Protein AF-A0A6L7S3Q0-F1 (afdb_monomer)

Mean predicted aligned error: 7.42 Å

Sequence (71 aa):
MHAASLDRSPRLQRVHALLSDGVERSTLEIIAKAKVCAVNSC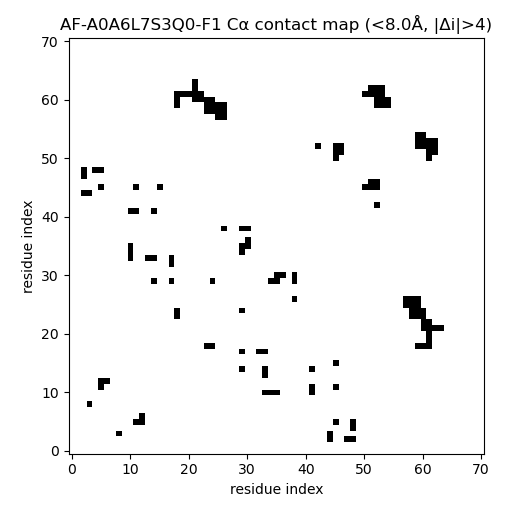ISELRVNGFRIACCGVALKIDPLRGVIRV

Radius of gyration: 11.54 Å; Cα contacts (8 Å, |Δi|>4): 77; chains: 1; bounding box: 26×23×31 Å

Foldseek 3Di:
DPQDACVRDLLLVLLCVVQVVQDKDFPVRSCVRSVDPPVVSSQVSCVVNVWDWDDDPRIIHGDPPDPDDDD

Structure (mmCIF, N/CA/C/O backbone):
data_AF-A0A6L7S3Q0-F1
#
_entry.id   AF-A0A6L7S3Q0-F1
#
loop_
_atom_site.group_PDB
_atom_site.id
_atom_site.type_symbol
_atom_site.label_atom_id
_atom_site.label_alt_id
_atom_site.label_comp_id
_atom_site.label_asym_id
_atom_site.label_entity_id
_atom_site.label_seq_id
_atom_site.pdbx_PDB_ins_code
_atom_site.Cartn_x
_atom_site.Cartn_y
_atom_site.Cartn_z
_atom_site.occupancy
_atom_site.B_iso_or_equiv
_atom_site.auth_seq_id
_atom_site.auth_comp_id
_atom_site.auth_asym_id
_atom_site.auth_atom_id
_atom_site.pdbx_PDB_model_num
ATOM 1 N N . MET A 1 1 ? 4.914 6.199 -21.697 1.00 49.94 1 MET A N 1
ATOM 2 C CA . MET A 1 1 ? 5.148 5.886 -20.268 1.00 49.94 1 MET A CA 1
ATOM 3 C C . MET A 1 1 ? 5.654 4.447 -20.200 1.00 49.94 1 MET A C 1
ATOM 5 O O . MET A 1 1 ? 4.937 3.572 -20.662 1.00 49.94 1 MET A O 1
ATOM 9 N N . HIS A 1 2 ? 6.889 4.200 -19.744 1.00 54.47 2 HIS A N 1
ATOM 10 C CA . HIS A 1 2 ? 7.428 2.840 -19.563 1.00 54.47 2 HIS A CA 1
ATOM 11 C C . HIS A 1 2 ? 6.845 2.262 -18.268 1.00 54.47 2 HIS A C 1
ATOM 13 O O . HIS A 1 2 ? 7.463 2.364 -17.213 1.00 54.47 2 HIS A O 1
ATOM 19 N N . ALA A 1 3 ? 5.608 1.770 -18.316 1.00 58.94 3 ALA A N 1
ATOM 20 C CA . ALA A 1 3 ? 5.000 1.159 -17.142 1.00 58.94 3 ALA A CA 1
ATOM 21 C C . ALA A 1 3 ? 5.676 -0.186 -16.869 1.00 58.94 3 ALA A C 1
ATOM 23 O O . ALA A 1 3 ? 5.740 -1.039 -17.756 1.00 58.94 3 ALA A O 1
ATOM 24 N N . ALA A 1 4 ? 6.189 -0.377 -15.653 1.00 63.41 4 ALA A N 1
ATOM 25 C CA . ALA A 1 4 ? 6.651 -1.689 -15.246 1.00 63.41 4 ALA A CA 1
ATOM 26 C C . ALA A 1 4 ? 5.427 -2.602 -15.115 1.00 63.41 4 ALA A C 1
ATOM 28 O O . ALA A 1 4 ? 4.409 -2.225 -14.523 1.00 63.41 4 ALA A O 1
ATOM 29 N N . SER A 1 5 ? 5.513 -3.805 -15.683 1.00 72.75 5 SER A N 1
ATOM 30 C CA . SER A 1 5 ? 4.484 -4.820 -15.482 1.00 72.75 5 SER A CA 1
ATOM 31 C C . SER A 1 5 ? 4.341 -5.081 -13.986 1.00 72.75 5 SER A C 1
ATOM 33 O O . SER A 1 5 ? 5.351 -5.208 -13.288 1.00 72.75 5 SER A O 1
ATOM 35 N N . LEU A 1 6 ? 3.103 -5.187 -13.499 1.00 74.50 6 LEU A N 1
ATOM 36 C CA . LEU A 1 6 ? 2.825 -5.512 -12.097 1.00 74.50 6 LEU A CA 1
ATOM 37 C C . LEU A 1 6 ? 3.604 -6.755 -11.633 1.00 74.50 6 LEU A C 1
ATOM 39 O O . LEU A 1 6 ? 4.149 -6.779 -10.537 1.00 74.50 6 LEU A O 1
ATOM 43 N N . ASP A 1 7 ? 3.749 -7.738 -12.513 1.00 74.25 7 ASP A N 1
ATOM 44 C CA . ASP A 1 7 ? 4.531 -8.955 -12.295 1.00 74.25 7 ASP A CA 1
ATOM 45 C C . ASP A 1 7 ? 6.035 -8.711 -12.038 1.00 74.25 7 ASP A C 1
ATOM 47 O O . ASP A 1 7 ? 6.651 -9.387 -11.223 1.00 74.25 7 ASP A O 1
ATOM 51 N N . ARG A 1 8 ? 6.633 -7.682 -12.650 1.00 79.25 8 ARG A N 1
ATOM 52 C CA . ARG A 1 8 ? 8.082 -7.421 -12.559 1.00 79.25 8 ARG A CA 1
ATOM 53 C C . ARG A 1 8 ? 8.467 -6.419 -11.478 1.00 79.25 8 ARG A C 1
ATOM 55 O O . ARG A 1 8 ? 9.654 -6.215 -11.233 1.00 79.25 8 ARG A O 1
ATOM 62 N N . SER A 1 9 ? 7.497 -5.741 -10.863 1.00 80.19 9 SER A N 1
ATOM 63 C CA . SER A 1 9 ? 7.774 -4.651 -9.930 1.00 80.19 9 SER A CA 1
ATOM 64 C C . SER A 1 9 ? 7.228 -4.937 -8.529 1.00 80.19 9 SER A C 1
ATOM 66 O O . SER A 1 9 ? 6.028 -4.779 -8.290 1.00 80.19 9 SER A O 1
ATOM 68 N N . PRO A 1 10 ? 8.093 -5.257 -7.547 1.00 82.56 10 PRO A N 1
ATOM 69 C CA . PRO A 1 10 ? 7.649 -5.591 -6.193 1.00 82.56 10 PRO A CA 1
ATOM 70 C C . PRO A 1 10 ? 6.954 -4.413 -5.491 1.00 82.56 10 PRO A C 1
ATOM 72 O O . PRO A 1 10 ? 6.087 -4.615 -4.641 1.00 82.56 10 PRO A O 1
ATOM 75 N N . ARG A 1 11 ? 7.277 -3.164 -5.863 1.00 86.12 11 ARG A N 1
ATOM 76 C CA . ARG A 1 11 ? 6.560 -1.979 -5.362 1.00 86.12 11 ARG A CA 1
ATOM 77 C C . ARG A 1 11 ? 5.110 -1.926 -5.850 1.00 86.12 11 ARG A C 1
ATOM 79 O O . ARG A 1 11 ? 4.231 -1.620 -5.051 1.00 86.12 11 ARG A O 1
ATOM 86 N N . LEU A 1 12 ? 4.846 -2.253 -7.121 1.00 83.25 12 LEU A N 1
ATOM 87 C CA . LEU A 1 12 ? 3.482 -2.304 -7.657 1.00 83.25 12 LEU A CA 1
ATOM 88 C C . LEU A 1 12 ? 2.693 -3.440 -7.013 1.00 83.25 12 LEU A C 1
ATOM 90 O O . LEU A 1 12 ? 1.548 -3.221 -6.634 1.00 83.25 12 LEU A O 1
ATOM 94 N N . GLN A 1 13 ? 3.310 -4.609 -6.828 1.00 86.69 13 GLN A N 1
ATOM 95 C CA . GLN A 1 13 ? 2.668 -5.755 -6.178 1.00 86.69 13 GLN A CA 1
ATOM 96 C C . GLN A 1 13 ? 2.224 -5.426 -4.756 1.00 86.69 13 GLN A C 1
ATOM 98 O O . GLN A 1 13 ? 1.097 -5.734 -4.391 1.00 86.69 13 GLN A O 1
ATOM 103 N N . ARG A 1 14 ? 3.062 -4.742 -3.965 1.00 87.69 14 ARG A N 1
ATOM 104 C CA . ARG A 1 14 ? 2.697 -4.311 -2.604 1.00 87.69 14 ARG A CA 1
ATOM 105 C C . ARG A 1 14 ? 1.534 -3.327 -2.599 1.00 87.69 14 ARG A C 1
ATOM 107 O O . ARG A 1 14 ? 0.621 -3.482 -1.797 1.00 87.69 14 ARG A O 1
ATOM 114 N N . VAL A 1 15 ? 1.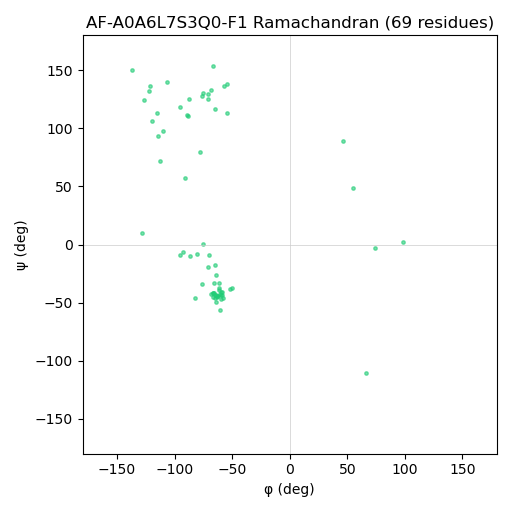555 -2.327 -3.484 1.00 86.38 15 VAL A N 1
ATOM 115 C CA . VAL A 1 15 ? 0.462 -1.343 -3.591 1.00 86.38 15 VAL A CA 1
ATOM 116 C C . VAL A 1 15 ? -0.827 -2.018 -4.052 1.00 86.38 15 VAL A C 1
ATOM 118 O O . VAL A 1 15 ? -1.882 -1.757 -3.487 1.00 86.38 15 VAL A O 1
ATOM 121 N N . HIS A 1 16 ? -0.744 -2.910 -5.035 1.00 85.25 16 HIS A N 1
ATOM 122 C CA . HIS A 1 16 ? -1.886 -3.671 -5.523 1.00 85.25 16 HIS A CA 1
ATOM 123 C C . HIS A 1 16 ? -2.450 -4.595 -4.450 1.00 85.25 16 HIS A C 1
ATOM 125 O O . HIS A 1 16 ? -3.641 -4.538 -4.190 1.00 85.25 16 HIS A O 1
ATOM 131 N N . ALA A 1 17 ? -1.609 -5.383 -3.777 1.00 86.12 17 ALA A N 1
ATOM 132 C CA . ALA A 1 17 ? -2.028 -6.258 -2.685 1.00 86.12 17 ALA A CA 1
ATOM 133 C C . ALA A 1 17 ? -2.690 -5.464 -1.554 1.00 86.12 17 ALA A C 1
ATOM 135 O O . ALA A 1 17 ? -3.726 -5.874 -1.044 1.00 86.12 17 ALA A O 1
ATOM 136 N N . LEU A 1 18 ? -2.137 -4.293 -1.214 1.00 85.94 18 LEU A N 1
ATOM 137 C CA . LEU A 1 18 ? -2.742 -3.396 -0.240 1.00 85.94 18 LEU A CA 1
ATOM 138 C C . LEU A 1 18 ? -4.134 -2.961 -0.721 1.00 85.94 18 LEU A C 1
ATOM 140 O O . LEU A 1 18 ? -5.123 -3.197 -0.036 1.00 85.94 18 LEU A O 1
ATOM 144 N N . LEU A 1 19 ? -4.241 -2.372 -1.912 1.00 82.12 19 LEU A N 1
ATOM 145 C CA . LEU A 1 19 ? -5.503 -1.832 -2.430 1.00 82.12 19 LEU A CA 1
ATOM 146 C C . LEU A 1 19 ? -6.533 -2.903 -2.830 1.00 82.12 19 LEU A C 1
ATOM 148 O O . LEU A 1 19 ? -7.716 -2.580 -2.895 1.00 82.12 19 LEU A O 1
ATOM 152 N N . SER A 1 20 ? -6.118 -4.150 -3.067 1.00 82.56 20 SER A N 1
ATOM 153 C CA . SER A 1 20 ? -6.986 -5.262 -3.489 1.00 82.56 20 SER A CA 1
ATOM 154 C C . SER A 1 20 ? -8.025 -5.645 -2.436 1.00 82.56 20 SER A C 1
ATOM 156 O O . SER A 1 20 ? -9.018 -6.282 -2.764 1.00 82.56 20 SER A O 1
ATOM 158 N N . ASP A 1 21 ? -7.808 -5.231 -1.191 1.00 81.12 21 ASP A N 1
ATOM 159 C CA . ASP A 1 21 ? -8.738 -5.381 -0.071 1.00 81.12 21 ASP A CA 1
ATOM 160 C C . ASP A 1 21 ? -9.987 -4.477 -0.208 1.00 81.12 21 ASP A C 1
ATOM 162 O O . ASP A 1 21 ? -10.922 -4.569 0.576 1.00 81.12 21 ASP A O 1
ATOM 166 N N . GLY A 1 22 ? -10.007 -3.556 -1.184 1.00 76.56 22 GLY A N 1
ATOM 167 C CA . GLY A 1 22 ? -11.131 -2.642 -1.434 1.00 76.56 22 GLY A CA 1
ATOM 168 C C . GLY A 1 22 ? -11.261 -1.501 -0.417 1.00 76.56 22 GLY A C 1
ATOM 169 O O . GLY A 1 22 ? -12.099 -0.617 -0.584 1.00 76.56 22 GLY A O 1
ATOM 170 N N . VAL A 1 23 ? -10.409 -1.484 0.610 1.00 80.38 23 VAL A N 1
ATOM 171 C CA . VAL A 1 23 ? -10.390 -0.449 1.646 1.00 80.38 23 VAL A CA 1
ATOM 172 C C . VAL A 1 23 ? -9.775 0.843 1.119 1.00 80.38 23 VAL A C 1
ATOM 174 O O . VAL A 1 23 ? -8.664 0.858 0.576 1.00 80.38 23 VAL A O 1
ATOM 177 N N . GLU A 1 24 ? -10.491 1.940 1.349 1.00 81.88 24 GLU A N 1
ATOM 178 C CA . GLU A 1 24 ? -10.025 3.301 1.106 1.00 81.88 24 GLU A CA 1
ATOM 179 C C . GLU A 1 24 ? -8.854 3.617 2.025 1.00 81.88 24 GLU A C 1
ATOM 181 O O . GLU A 1 24 ? -8.985 3.630 3.247 1.00 81.88 24 GLU A O 1
ATOM 186 N N . ARG A 1 25 ? -7.686 3.867 1.434 1.00 85.75 25 ARG A N 1
ATOM 187 C CA . ARG A 1 25 ? -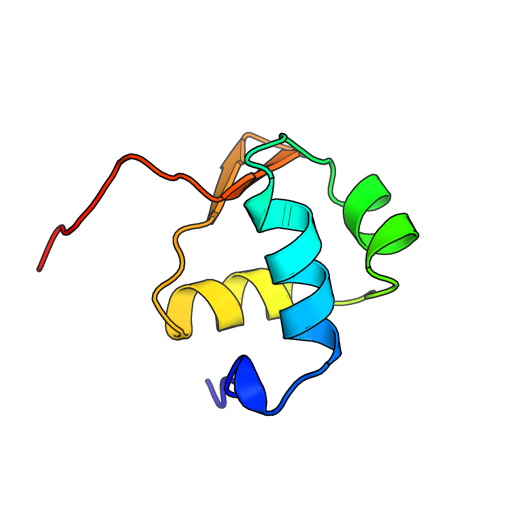6.486 4.226 2.187 1.00 85.75 25 ARG A CA 1
ATOM 188 C C . ARG A 1 25 ? -5.957 5.564 1.740 1.00 85.75 25 ARG A C 1
ATOM 190 O O . ARG A 1 25 ? -5.844 5.839 0.547 1.00 85.75 25 ARG A O 1
ATOM 197 N N . SER A 1 26 ? -5.585 6.384 2.710 1.00 85.25 26 SER A N 1
ATOM 198 C CA . SER A 1 26 ? -4.927 7.650 2.427 1.00 85.25 26 SER A CA 1
ATOM 199 C C . SER A 1 26 ? -3.545 7.422 1.823 1.00 85.25 26 SER A C 1
ATOM 201 O O . SER A 1 26 ? -2.878 6.428 2.116 1.00 85.25 26 SER A O 1
ATOM 203 N N . THR A 1 27 ? -3.057 8.375 1.034 1.00 85.50 27 THR A N 1
ATOM 204 C CA . THR A 1 27 ? -1.704 8.305 0.456 1.00 85.50 27 THR A CA 1
ATOM 205 C C . THR A 1 27 ? -0.635 8.044 1.525 1.00 85.50 27 THR A C 1
ATOM 207 O O . THR A 1 27 ? 0.261 7.235 1.308 1.00 85.50 27 THR A O 1
ATOM 210 N N . LEU A 1 28 ? -0.773 8.649 2.711 1.00 84.25 28 LEU A N 1
ATOM 211 C CA . LEU A 1 28 ? 0.125 8.439 3.853 1.00 84.25 28 LEU A CA 1
ATOM 212 C C . LEU A 1 28 ? 0.120 6.983 4.354 1.00 84.25 28 LEU A C 1
ATOM 214 O O . LEU A 1 28 ? 1.179 6.400 4.574 1.00 84.25 28 LEU A O 1
ATOM 218 N N . GLU A 1 29 ? -1.063 6.375 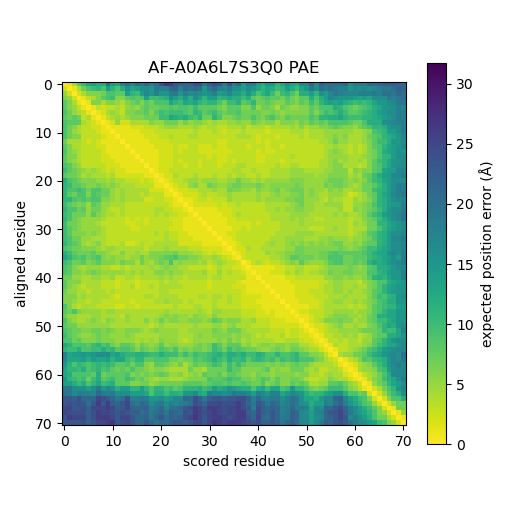4.477 1.00 86.12 29 GLU A N 1
ATOM 219 C CA . GLU A 1 29 ? -1.216 4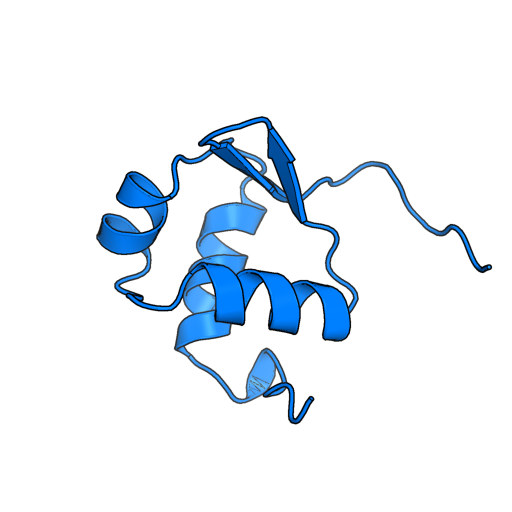.966 4.858 1.00 86.12 29 GLU A CA 1
ATOM 220 C C . GLU A 1 29 ? -0.559 4.037 3.834 1.00 86.12 29 GLU A C 1
ATOM 222 O O . GLU A 1 29 ? 0.081 3.051 4.195 1.00 86.12 29 GLU A O 1
ATOM 227 N N . ILE A 1 30 ? -0.690 4.363 2.547 1.00 85.44 30 ILE A N 1
ATOM 228 C CA . ILE A 1 30 ? -0.095 3.584 1.460 1.00 85.44 30 ILE A CA 1
ATOM 229 C C . ILE A 1 30 ? 1.427 3.703 1.494 1.00 85.44 30 ILE A C 1
ATOM 231 O O . ILE A 1 30 ? 2.111 2.691 1.364 1.00 85.44 30 ILE A O 1
ATOM 235 N N . ILE A 1 31 ? 1.970 4.901 1.728 1.00 87.00 31 ILE A N 1
ATOM 236 C CA . ILE A 1 31 ? 3.416 5.098 1.896 1.00 87.00 31 ILE A CA 1
ATOM 237 C C . ILE A 1 31 ? 3.919 4.267 3.081 1.00 87.00 31 ILE A C 1
ATOM 239 O O . ILE A 1 31 ? 4.899 3.538 2.934 1.00 87.00 31 ILE A O 1
ATOM 243 N N . ALA A 1 32 ? 3.228 4.315 4.224 1.00 87.94 32 ALA A N 1
ATOM 244 C CA . ALA A 1 32 ? 3.620 3.590 5.430 1.00 87.94 32 ALA A CA 1
ATOM 245 C C . ALA A 1 32 ? 3.554 2.060 5.255 1.00 87.94 32 ALA A C 1
ATOM 247 O O . ALA A 1 32 ? 4.497 1.354 5.615 1.00 87.94 32 ALA A O 1
ATOM 248 N N . LYS A 1 33 ? 2.466 1.541 4.669 1.00 87.19 33 LYS A N 1
ATOM 249 C CA . LYS A 1 33 ? 2.220 0.095 4.532 1.00 87.19 33 LYS A CA 1
ATOM 250 C C . LYS A 1 33 ? 2.950 -0.521 3.337 1.00 87.19 33 LYS A C 1
ATOM 252 O O . LYS A 1 33 ? 3.590 -1.560 3.480 1.00 87.19 33 LYS A O 1
ATOM 257 N N . ALA A 1 34 ? 2.895 0.109 2.162 1.00 84.38 34 ALA A N 1
ATOM 258 C CA . ALA A 1 34 ? 3.524 -0.410 0.944 1.00 84.38 34 ALA A CA 1
ATOM 259 C C . ALA A 1 34 ? 5.001 0.007 0.792 1.00 84.38 34 ALA A C 1
ATOM 261 O O . ALA A 1 34 ? 5.699 -0.548 -0.060 1.00 84.38 34 ALA A O 1
ATOM 262 N N . LYS A 1 35 ? 5.493 0.932 1.635 1.00 86.06 35 LYS A N 1
ATOM 263 C CA . LYS A 1 35 ? 6.872 1.457 1.633 1.00 86.06 35 LYS A CA 1
ATOM 264 C C . LYS A 1 35 ? 7.287 2.016 0.272 1.00 86.06 35 LYS A C 1
ATOM 266 O O . LYS A 1 35 ? 8.348 1.682 -0.254 1.00 86.06 35 LYS A O 1
ATOM 271 N N . VAL A 1 36 ? 6.432 2.851 -0.320 1.00 82.56 36 VAL A N 1
ATOM 272 C CA . VAL A 1 36 ? 6.683 3.469 -1.630 1.00 82.56 36 VAL A CA 1
ATOM 273 C C . VAL A 1 36 ? 6.528 4.976 -1.535 1.00 82.56 36 VAL A C 1
ATOM 275 O O . VAL A 1 36 ? 5.462 5.451 -1.167 1.00 82.56 36 VAL A O 1
ATOM 278 N N . CYS A 1 37 ? 7.557 5.733 -1.920 1.00 79.75 37 CYS A N 1
ATOM 279 C CA . CYS A 1 37 ? 7.455 7.195 -2.001 1.00 79.75 37 CYS A CA 1
ATOM 280 C C . CYS A 1 37 ? 6.681 7.655 -3.244 1.00 79.75 37 CYS A C 1
ATOM 282 O O . CYS A 1 37 ? 5.955 8.643 -3.206 1.00 79.75 37 CYS A O 1
ATOM 284 N N . ALA A 1 38 ? 6.801 6.926 -4.355 1.00 82.56 38 ALA A N 1
ATOM 285 C CA . ALA A 1 38 ? 6.196 7.299 -5.630 1.00 82.56 38 ALA A CA 1
ATOM 286 C C . ALA A 1 38 ? 4.789 6.697 -5.799 1.00 82.56 38 ALA A C 1
ATOM 288 O O . ALA A 1 38 ? 4.533 5.969 -6.760 1.00 82.56 38 ALA A O 1
ATOM 289 N N . VAL A 1 39 ? 3.871 6.987 -4.865 1.00 83.56 39 VAL A N 1
ATOM 290 C CA . VAL A 1 39 ? 2.490 6.462 -4.923 1.00 83.56 39 VAL A CA 1
ATOM 291 C C . VAL A 1 39 ? 1.815 6.877 -6.225 1.00 83.56 39 VAL A C 1
ATOM 293 O O . VAL A 1 39 ? 1.262 6.030 -6.915 1.00 83.56 39 VAL A O 1
ATOM 296 N N . ASN A 1 40 ? 1.937 8.146 -6.622 1.00 81.31 40 ASN A N 1
ATOM 297 C CA . ASN A 1 40 ? 1.303 8.650 -7.841 1.00 81.31 40 ASN A CA 1
ATOM 298 C C . ASN A 1 40 ? 1.799 7.932 -9.116 1.00 81.31 40 ASN A C 1
ATOM 300 O O . ASN A 1 40 ? 1.003 7.617 -10.004 1.00 81.31 40 ASN A O 1
ATOM 304 N N . SER A 1 41 ? 3.094 7.592 -9.179 1.00 85.06 41 SER A N 1
ATOM 305 C CA . SER A 1 41 ? 3.641 6.777 -10.272 1.00 85.06 41 SER A CA 1
ATOM 306 C C . SER A 1 41 ? 3.083 5.359 -10.244 1.00 85.06 41 SER A C 1
ATOM 308 O O . SER A 1 41 ? 2.625 4.880 -11.274 1.00 85.06 41 SER A O 1
ATOM 310 N N . CYS A 1 42 ? 3.030 4.712 -9.072 1.00 84.81 42 CYS A N 1
ATOM 311 C CA . CYS A 1 42 ? 2.418 3.386 -8.936 1.00 84.81 42 CYS A CA 1
ATOM 312 C C . CYS A 1 42 ? 0.946 3.384 -9.366 1.00 84.81 42 CYS A C 1
ATOM 314 O O . CYS A 1 42 ? 0.533 2.477 -10.075 1.00 84.81 42 CYS A O 1
ATOM 316 N N . ILE A 1 43 ? 0.159 4.392 -8.976 1.00 83.25 43 ILE A N 1
ATOM 317 C CA . ILE A 1 43 ? -1.249 4.523 -9.379 1.00 83.25 43 ILE A CA 1
ATOM 318 C C . ILE A 1 43 ? -1.367 4.694 -10.896 1.00 83.25 43 ILE A C 1
ATOM 320 O O . ILE A 1 43 ? -2.203 4.045 -11.524 1.00 83.25 43 ILE A O 1
ATOM 324 N N . SER A 1 44 ? -0.520 5.530 -11.497 1.00 85.25 44 SER A N 1
ATOM 325 C CA . SER A 1 44 ? -0.503 5.728 -12.950 1.00 85.25 44 SER A CA 1
ATOM 326 C C . SER A 1 44 ? -0.114 4.447 -13.691 1.00 85.25 44 SER A C 1
ATOM 328 O O . SER A 1 44 ? -0.769 4.072 -14.657 1.00 85.25 44 SER A O 1
ATOM 330 N N . GLU A 1 45 ? 0.896 3.721 -13.209 1.00 85.75 45 GLU A N 1
ATOM 331 C CA . GLU A 1 45 ? 1.306 2.435 -13.780 1.00 85.75 45 GLU A CA 1
ATOM 332 C C . GLU A 1 45 ? 0.237 1.360 -13.606 1.00 85.75 45 GLU A C 1
ATOM 334 O O . GLU A 1 45 ? -0.034 0.624 -14.549 1.00 85.75 45 GLU A O 1
ATOM 339 N N . LEU A 1 46 ? -0.411 1.278 -12.443 1.00 82.69 46 LEU A N 1
ATOM 340 C CA . LEU A 1 46 ? -1.525 0.362 -12.216 1.00 82.69 46 LEU A CA 1
ATOM 341 C C . LEU A 1 46 ? -2.672 0.641 -13.196 1.00 82.69 46 LEU A C 1
ATOM 343 O O . LEU A 1 46 ? -3.205 -0.295 -13.784 1.00 82.69 46 LEU A O 1
ATOM 347 N N . ARG A 1 47 ? -2.983 1.917 -13.457 1.00 83.12 47 ARG A N 1
ATOM 348 C CA . ARG A 1 47 ? -3.956 2.312 -14.489 1.00 83.12 47 ARG A CA 1
ATOM 349 C C . ARG A 1 47 ? -3.548 1.855 -15.883 1.00 83.12 47 ARG A C 1
ATOM 351 O O . ARG A 1 47 ? -4.390 1.336 -16.608 1.00 83.12 47 ARG A O 1
ATOM 358 N N . VAL A 1 48 ? -2.270 1.983 -16.237 1.00 83.62 48 VAL A N 1
ATOM 359 C CA . VAL A 1 48 ? -1.737 1.479 -17.516 1.00 83.62 48 VAL A CA 1
ATOM 360 C C . VAL A 1 48 ? -1.782 -0.053 -17.590 1.00 83.62 48 VAL A C 1
ATOM 362 O O . VAL A 1 48 ? -2.038 -0.599 -18.656 1.00 83.62 48 VAL A O 1
ATOM 365 N N . ASN A 1 49 ? -1.605 -0.750 -16.465 1.00 78.94 49 ASN A N 1
ATOM 366 C CA . ASN A 1 49 ? -1.759 -2.206 -16.369 1.00 78.94 49 ASN A CA 1
ATOM 367 C C . ASN A 1 49 ? -3.241 -2.659 -16.378 1.00 78.94 49 ASN A C 1
ATOM 369 O O . ASN A 1 49 ? -3.503 -3.855 -16.307 1.00 78.94 49 ASN A O 1
ATOM 373 N N . GLY A 1 50 ? -4.207 -1.735 -16.471 1.00 80.88 50 GLY A N 1
ATOM 374 C CA . GLY A 1 50 ? -5.641 -2.037 -16.557 1.00 80.88 50 GLY A CA 1
ATOM 375 C C . GLY A 1 50 ? -6.413 -1.943 -15.236 1.00 80.88 50 GLY A C 1
ATOM 376 O O . GLY A 1 50 ? -7.621 -2.171 -15.222 1.00 80.88 50 GLY A O 1
ATOM 377 N N . PHE A 1 51 ? -5.767 -1.564 -14.131 1.00 83.50 51 PHE A N 1
ATOM 378 C CA . PHE A 1 51 ? -6.421 -1.414 -12.829 1.00 83.50 51 PHE A CA 1
ATOM 379 C C . PHE A 1 51 ? -7.009 -0.011 -12.656 1.00 83.50 51 PHE A C 1
ATOM 381 O O . PHE A 1 51 ? -6.301 0.994 -12.729 1.00 83.50 51 PHE A O 1
ATOM 388 N N . ARG A 1 52 ? -8.307 0.098 -12.356 1.00 77.19 52 ARG A N 1
ATOM 389 C CA . ARG A 1 52 ? -8.924 1.394 -12.036 1.00 77.19 52 ARG A CA 1
ATOM 390 C C . ARG A 1 52 ? -8.834 1.690 -10.542 1.00 77.19 52 ARG A C 1
ATOM 392 O O . ARG A 1 52 ? -9.509 1.075 -9.724 1.00 77.19 52 ARG A O 1
ATOM 399 N N . ILE A 1 53 ? -8.017 2.686 -10.206 1.00 81.12 53 ILE A N 1
ATOM 400 C CA . ILE A 1 53 ? -7.967 3.266 -8.861 1.00 81.12 53 ILE A CA 1
ATOM 401 C C . ILE A 1 53 ? -8.859 4.500 -8.804 1.00 81.12 53 ILE A C 1
ATOM 403 O O . ILE A 1 53 ? -8.592 5.494 -9.499 1.00 81.12 53 ILE A O 1
ATOM 407 N N . ALA A 1 54 ? -9.876 4.435 -7.949 1.00 79.88 54 ALA A N 1
ATOM 408 C CA . ALA A 1 54 ? -10.683 5.580 -7.568 1.00 79.88 54 ALA A CA 1
ATOM 409 C C . ALA A 1 54 ? -9.891 6.442 -6.579 1.00 79.88 54 ALA A C 1
ATOM 411 O O . ALA A 1 54 ? -9.356 5.948 -5.585 1.00 79.88 54 ALA A O 1
ATOM 412 N N . CYS A 1 55 ? -9.799 7.732 -6.889 1.00 72.56 55 CYS A N 1
ATOM 413 C CA . CYS A 1 55 ? -9.182 8.731 -6.031 1.00 72.56 55 CYS A CA 1
ATOM 414 C C . CYS A 1 55 ? -10.271 9.717 -5.608 1.00 72.56 55 CYS A C 1
ATOM 416 O O . CYS A 1 55 ? -10.800 10.439 -6.454 1.00 72.56 55 CYS A O 1
ATOM 418 N N . CYS A 1 56 ? -10.607 9.727 -4.321 1.00 67.00 56 CYS A N 1
ATOM 419 C CA . CYS A 1 56 ? -11.522 10.696 -3.725 1.00 67.00 56 CYS A CA 1
ATOM 420 C C . CYS A 1 56 ? -10.729 11.544 -2.727 1.00 67.00 56 CYS A C 1
ATOM 422 O O . CYS A 1 56 ? -10.537 11.168 -1.572 1.00 67.00 56 CYS A O 1
ATOM 424 N N . GLY A 1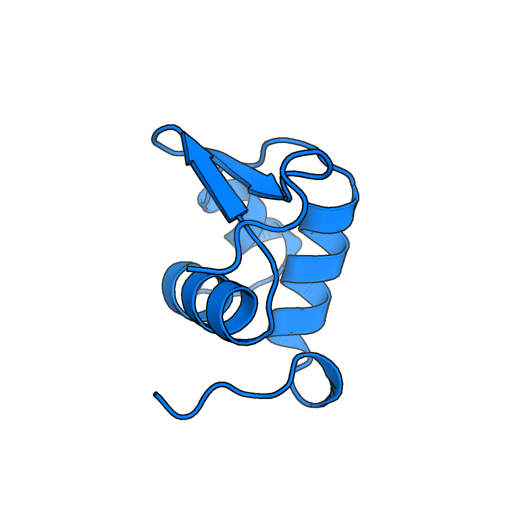 57 ? -10.222 12.687 -3.198 1.00 71.75 57 GLY A N 1
ATOM 425 C CA . GLY A 1 57 ? -9.413 13.599 -2.388 1.00 71.75 57 GLY A CA 1
ATOM 426 C C . GLY A 1 57 ? -8.072 12.984 -1.981 1.00 71.75 57 GLY A C 1
ATOM 427 O O . GLY A 1 57 ? -7.194 12.801 -2.820 1.00 71.75 57 GLY A O 1
ATOM 428 N N . VAL A 1 58 ? -7.911 12.684 -0.688 1.00 70.00 58 VAL A N 1
ATOM 429 C CA . VAL A 1 58 ? -6.680 12.101 -0.115 1.00 70.00 58 VAL A CA 1
ATOM 430 C C . VAL A 1 58 ? -6.694 10.571 -0.043 1.00 70.00 58 VAL A C 1
ATOM 432 O O . VAL A 1 58 ? -5.668 9.986 0.306 1.00 70.00 58 VAL A O 1
ATOM 435 N N . ALA A 1 59 ? -7.824 9.931 -0.364 1.00 72.94 59 ALA A N 1
ATOM 436 C CA . ALA A 1 59 ? -8.023 8.490 -0.248 1.00 72.94 59 ALA A CA 1
ATOM 437 C C . ALA A 1 59 ? -8.029 7.783 -1.614 1.00 72.94 59 ALA A C 1
ATOM 439 O O . ALA A 1 59 ? 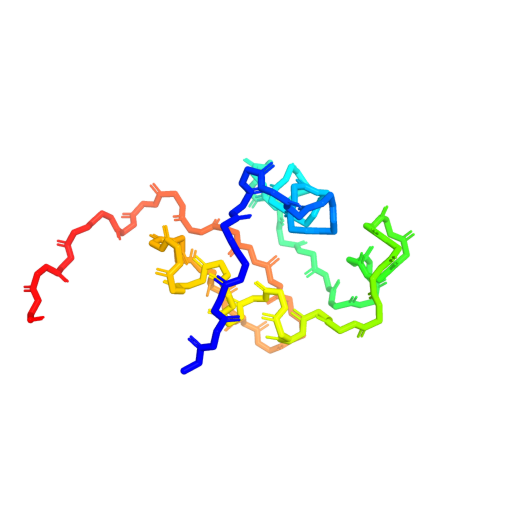-8.598 8.269 -2.596 1.00 72.94 59 ALA A O 1
ATOM 440 N N . LEU A 1 60 ? -7.405 6.605 -1.652 1.00 78.94 60 LEU A N 1
ATOM 441 C CA . LEU A 1 60 ? -7.265 5.736 -2.815 1.00 78.94 60 LEU A CA 1
ATOM 442 C C . LEU A 1 60 ? -7.871 4.359 -2.509 1.00 78.94 60 LEU A C 1
ATOM 444 O O . LEU A 1 60 ? -7.551 3.755 -1.484 1.00 78.94 60 LE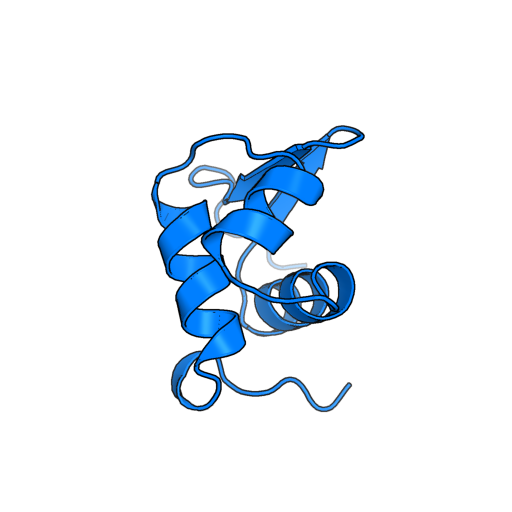U A O 1
ATOM 448 N N . LYS A 1 61 ? -8.699 3.843 -3.424 1.00 78.50 61 LYS A N 1
ATOM 449 C CA . LYS A 1 61 ? -9.198 2.455 -3.415 1.00 78.50 61 LYS A CA 1
ATOM 450 C C . LYS A 1 61 ? -9.162 1.841 -4.811 1.00 78.50 61 LYS A C 1
ATOM 452 O O . LYS A 1 61 ? -9.311 2.555 -5.807 1.00 78.50 61 LYS A O 1
ATOM 457 N N . ILE A 1 62 ? -8.987 0.521 -4.893 1.00 76.50 62 ILE A N 1
ATOM 458 C CA . ILE A 1 62 ? -9.336 -0.212 -6.116 1.00 76.50 62 ILE A CA 1
ATOM 459 C C . ILE A 1 62 ? -10.858 -0.224 -6.211 1.00 76.50 62 ILE A C 1
ATOM 461 O O . ILE A 1 62 ? -11.532 -0.533 -5.232 1.00 76.50 62 ILE A O 1
ATOM 465 N N . ASP A 1 63 ? -11.384 0.162 -7.371 1.00 67.88 63 ASP A N 1
ATOM 466 C CA . ASP A 1 63 ? -12.815 0.083 -7.646 1.00 67.88 63 ASP A CA 1
ATOM 467 C C . ASP A 1 63 ? -13.132 -1.303 -8.234 1.00 67.88 63 ASP A C 1
ATOM 469 O O . ASP A 1 63 ? -12.699 -1.590 -9.354 1.00 67.88 63 ASP A O 1
ATOM 473 N N . PRO A 1 64 ? -13.840 -2.186 -7.502 1.00 58.91 64 PRO A N 1
ATOM 474 C CA . PRO A 1 64 ? -14.141 -3.528 -7.988 1.00 58.91 64 PRO A CA 1
ATOM 475 C C . PRO A 1 64 ? -15.332 -3.577 -8.965 1.00 58.91 64 PRO A C 1
ATOM 477 O O . PRO A 1 64 ? -15.586 -4.638 -9.528 1.00 58.91 64 PRO A O 1
ATOM 480 N N . LEU A 1 65 ? -16.086 -2.481 -9.170 1.00 57.06 65 LEU A N 1
ATOM 481 C CA . LEU A 1 65 ? -17.441 -2.535 -9.749 1.00 57.06 65 LEU A CA 1
ATOM 482 C C . LEU A 1 65 ? -17.729 -1.615 -10.951 1.00 57.06 65 LEU A C 1
ATOM 484 O O . LEU A 1 65 ? -18.867 -1.575 -11.416 1.00 57.06 65 LEU A O 1
ATOM 488 N N . ARG A 1 66 ? -16.740 -0.959 -11.570 1.00 51.56 66 ARG A N 1
ATOM 489 C CA . ARG A 1 66 ? -16.888 -0.423 -12.944 1.00 51.56 66 ARG A CA 1
ATOM 490 C C . ARG A 1 66 ? -15.998 -1.161 -13.932 1.00 51.56 66 ARG A C 1
ATOM 492 O O . ARG A 1 66 ? -15.014 -0.627 -14.447 1.00 51.56 66 ARG A O 1
ATOM 499 N N . GLY A 1 67 ? -16.398 -2.402 -14.203 1.00 40.88 67 GLY A N 1
ATOM 500 C CA . GLY A 1 67 ? -15.947 -3.167 -15.356 1.00 40.88 67 GLY A CA 1
ATOM 501 C C . GLY A 1 67 ? -16.195 -2.407 -16.661 1.00 40.88 67 GLY A C 1
ATOM 502 O O . GLY A 1 67 ? -17.230 -1.775 -16.842 1.00 40.88 67 GLY A O 1
ATOM 503 N N . VAL A 1 68 ? -15.202 -2.472 -17.548 1.00 41.38 68 VAL A N 1
ATOM 504 C CA . VAL A 1 68 ? -15.319 -2.303 -19.002 1.00 41.38 68 VAL A CA 1
ATOM 505 C C . VAL A 1 68 ? -16.158 -1.100 -19.464 1.00 41.38 68 VAL A C 1
ATOM 507 O O . VAL A 1 68 ? -17.328 -1.221 -19.802 1.00 41.38 68 VAL A O 1
ATOM 510 N N . ILE A 1 69 ? -15.515 0.054 -19.634 1.00 38.16 69 ILE A N 1
ATOM 511 C CA . ILE A 1 69 ? -15.878 0.914 -20.765 1.00 38.16 69 ILE A CA 1
ATOM 512 C C . ILE A 1 69 ? -14.691 0.860 -21.717 1.00 38.16 69 ILE A C 1
ATOM 514 O O . ILE A 1 69 ? -13.678 1.522 -21.494 1.00 38.16 69 ILE A O 1
ATOM 518 N N . ARG A 1 70 ? -14.826 -0.009 -22.730 1.00 37.50 70 ARG A N 1
ATOM 519 C CA . ARG A 1 70 ? -14.225 0.214 -24.045 1.00 37.50 70 ARG A CA 1
ATOM 520 C C . ARG A 1 70 ? -14.715 1.587 -24.507 1.00 37.50 70 ARG A C 1
ATOM 522 O O . ARG A 1 70 ? -15.912 1.743 -24.732 1.00 37.50 70 ARG A O 1
ATOM 529 N N . VAL A 1 71 ? -13.808 2.544 -24.615 1.00 36.44 71 VAL A N 1
ATOM 530 C CA . VAL A 1 71 ? -13.894 3.645 -25.578 1.00 36.44 71 VAL A CA 1
ATOM 531 C C . VAL A 1 71 ? -12.579 3.681 -26.324 1.00 36.44 71 VAL A C 1
ATOM 533 O O . VAL A 1 71 ? -11.539 3.509 -25.646 1.00 36.44 71 VAL A O 1
#

pLDDT: mean 75.91, std 13.53, range [36.44, 87.94]

Nearest PDB structures (foldseek):
  5aiq-assembly1_D  TM=7.781E-01  e=4.097E-01  Neisseria meningitidis serogroup B
  7kym-assembly1_A  TM=6.703E-01  e=1.559E+00  Bradyrhizobium japonicum
  6uei-assembly1_A  TM=5.050E-01  e=9.764E-01  Homo sapiens

Solvent-accessible surface area (backbone atoms only — not comparable to full-atom values): 4307 Å² total; per-residue (Å²): 132,92,60,69,53,58,92,80,28,72,63,42,42,38,46,47,62,58,26,70,72,50,52,73,36,37,61,67,54,45,31,70,73,40,69,41,90,59,52,70,58,46,54,52,29,38,4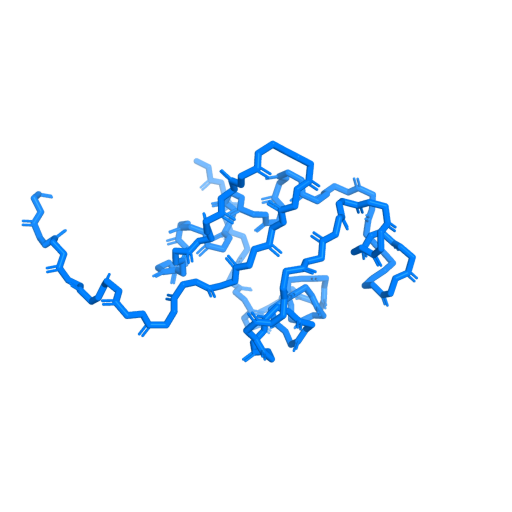3,74,74,70,44,58,67,47,72,63,89,66,30,39,21,41,58,91,80,78,75,83,80,90,125

Secondary structure (DSSP, 8-state):
--PPPGGG-HHHHHHHHHHTT---EEHHHHHHHH--S-HHHHHHHHHHTT--EEEETTEEEE-SS------